Protein AF-A0A800F3F5-F1 (afdb_monomer)

Solvent-accessible surface area (backbone atoms only — not comparable to full-atom values): 7829 Å² total; per-residue (Å²): 138,82,83,81,82,84,82,80,82,81,80,75,80,81,75,72,69,58,70,61,56,58,61,60,67,70,49,44,52,26,36,64,74,43,35,25,50,69,90,41,90,61,49,44,47,66,73,80,36,64,72,41,83,46,76,26,34,39,36,40,48,99,85,31,45,24,38,41,38,40,13,49,74,97,40,80,78,48,74,42,72,30,42,39,46,80,54,92,84,28,39,35,39,36,40,72,54,67,36,35,33,59,23,42,71,43,79,76,52,100,54,28,34,40,34,39,18,81,59,23,39,23,59,59,90,72,62,39,71,37,31,38,38,37,34,36,32,58,114

Mean predicted aligned error: 9.67 Å

Radius of gyration: 20.64 Å; Cα contacts (8 Å, |Δi|>4): 277; chains: 1; bounding box: 72×32×58 Å

pLDDT: mean 80.93, std 15.94, range [36.94, 96.5]

Structure (mmCIF, N/CA/C/O backbone):
data_AF-A0A800F3F5-F1
#
_entry.id   AF-A0A800F3F5-F1
#
loop_
_atom_site.group_PDB
_atom_site.id
_atom_site.type_symbol
_atom_site.label_atom_id
_atom_site.label_alt_id
_atom_site.label_comp_id
_atom_site.label_asym_id
_atom_site.label_entity_id
_atom_site.label_seq_id
_atom_site.pdbx_PDB_ins_code
_atom_site.Cartn_x
_atom_site.Cartn_y
_atom_site.Cartn_z
_atom_site.occupancy
_atom_site.B_iso_or_equiv
_atom_site.auth_seq_id
_atom_site.auth_comp_id
_atom_site.auth_asym_id
_atom_site.auth_atom_id
_atom_site.pdbx_PDB_model_num
ATOM 1 N N . MET A 1 1 ? -56.718 -0.380 44.588 1.00 38.69 1 MET A N 1
ATOM 2 C CA . MET A 1 1 ? -56.570 -0.852 43.192 1.00 38.69 1 MET A CA 1
ATOM 3 C C . MET A 1 1 ? -55.330 -0.173 42.621 1.00 38.69 1 MET A C 1
ATOM 5 O O . MET A 1 1 ? -55.431 0.921 42.086 1.00 38.69 1 MET A O 1
ATOM 9 N N . ASN A 1 2 ? -54.146 -0.754 42.829 1.00 36.94 2 ASN A N 1
ATOM 10 C CA . ASN A 1 2 ? -52.881 -0.108 42.463 1.00 36.94 2 ASN A CA 1
ATOM 11 C C . ASN A 1 2 ? -52.391 -0.716 41.148 1.00 36.94 2 ASN A C 1
ATOM 13 O O . ASN A 1 2 ? -51.997 -1.879 41.114 1.00 36.94 2 ASN A O 1
ATOM 17 N N . LYS A 1 3 ? -52.470 0.052 40.057 1.00 44.12 3 LYS A N 1
ATOM 18 C CA . LYS A 1 3 ? -51.904 -0.339 38.763 1.00 44.12 3 LYS A CA 1
ATOM 19 C C . LYS A 1 3 ? -50.407 -0.023 38.785 1.00 44.12 3 LYS A C 1
ATOM 21 O O . LYS A 1 3 ? -50.026 1.141 38.735 1.00 44.12 3 LYS A O 1
ATOM 26 N N . LEU A 1 4 ? -49.577 -1.059 38.899 1.00 47.16 4 LEU A N 1
ATOM 27 C CA . LEU A 1 4 ? -48.128 -0.963 38.740 1.00 47.16 4 LEU A CA 1
ATOM 28 C C . LEU A 1 4 ? -47.824 -0.779 37.242 1.00 47.16 4 LEU A C 1
ATOM 30 O O . LEU A 1 4 ? -48.053 -1.688 36.446 1.00 47.16 4 LEU A O 1
ATOM 34 N N . PHE A 1 5 ? -47.359 0.405 36.849 1.00 47.44 5 PHE A N 1
ATOM 35 C CA . PHE A 1 5 ? -46.876 0.674 35.494 1.00 47.44 5 PHE A CA 1
ATOM 36 C C . PHE A 1 5 ? -45.446 0.129 35.371 1.00 47.44 5 PHE A C 1
ATOM 38 O O . PHE A 1 5 ? -44.507 0.698 35.922 1.00 47.44 5 PHE A O 1
ATOM 45 N N . PHE A 1 6 ? -45.280 -0.997 34.677 1.00 48.28 6 PHE A N 1
ATOM 46 C CA . PHE A 1 6 ? -43.967 -1.537 34.321 1.00 48.28 6 PHE A CA 1
ATOM 47 C C . PHE A 1 6 ? -43.410 -0.732 33.137 1.00 48.28 6 PHE A C 1
ATOM 49 O O . PHE A 1 6 ? -43.870 -0.879 32.006 1.00 48.28 6 PHE A O 1
ATOM 56 N N . ILE A 1 7 ? -42.442 0.148 33.396 1.00 53.94 7 ILE A N 1
ATOM 57 C CA . ILE A 1 7 ? -41.696 0.857 32.349 1.00 53.94 7 ILE A CA 1
ATOM 58 C C . ILE A 1 7 ? -40.593 -0.082 31.854 1.00 53.94 7 ILE A C 1
ATOM 60 O O . ILE A 1 7 ? -39.616 -0.346 32.552 1.00 53.94 7 ILE A O 1
ATOM 64 N N . PHE A 1 8 ? -40.774 -0.609 30.646 1.00 46.59 8 PHE A N 1
ATOM 65 C CA . PHE A 1 8 ? -39.797 -1.442 29.953 1.00 46.59 8 PHE A CA 1
ATOM 66 C C . PHE A 1 8 ? -38.763 -0.519 29.286 1.00 46.59 8 PHE A C 1
ATOM 68 O O . PHE A 1 8 ? -39.007 0.033 28.214 1.00 46.59 8 PHE A O 1
ATOM 75 N N . ILE A 1 9 ? -37.624 -0.286 29.945 1.00 57.34 9 ILE A N 1
ATOM 76 C CA . ILE A 1 9 ? -36.498 0.448 29.352 1.00 57.34 9 ILE A CA 1
ATOM 77 C C . ILE A 1 9 ? -35.833 -0.482 28.333 1.00 57.34 9 ILE A C 1
ATOM 79 O O . ILE A 1 9 ? -35.103 -1.405 28.691 1.00 57.34 9 ILE A O 1
ATOM 83 N N . ILE A 1 10 ? -36.115 -0.249 27.052 1.00 57.41 10 ILE A N 1
ATOM 84 C CA . ILE A 1 10 ? -35.460 -0.927 25.933 1.00 57.41 10 ILE A CA 1
ATOM 85 C C . ILE A 1 10 ? -34.024 -0.400 25.854 1.00 57.41 10 ILE A C 1
ATOM 87 O O . ILE A 1 10 ? -33.769 0.703 25.372 1.00 57.41 10 ILE A O 1
ATOM 91 N N . PHE A 1 11 ? -33.078 -1.191 26.354 1.00 52.41 11 PHE A N 1
ATOM 92 C CA . PHE A 1 11 ? -31.649 -0.955 26.180 1.00 52.41 11 PHE A CA 1
ATOM 93 C C . PHE A 1 11 ? -31.282 -1.364 24.747 1.00 52.41 11 PHE A C 1
ATOM 95 O O . PHE A 1 11 ? -31.097 -2.544 24.463 1.00 52.41 11 PHE A O 1
ATOM 102 N N . ILE A 1 12 ? -31.241 -0.406 23.819 1.00 61.12 12 ILE A N 1
ATOM 103 C CA . ILE A 1 12 ? -30.725 -0.634 22.462 1.00 61.12 12 ILE A CA 1
ATOM 104 C C . ILE A 1 12 ? -29.191 -0.626 22.562 1.00 61.12 12 ILE A C 1
ATOM 106 O O . ILE A 1 12 ? -28.620 0.437 22.826 1.00 61.12 12 ILE A O 1
ATOM 110 N N . PRO A 1 13 ? -28.479 -1.756 22.381 1.00 57.16 13 PRO A N 1
ATOM 111 C CA . PRO A 1 13 ? -27.027 -1.717 22.344 1.00 57.16 13 PRO A CA 1
ATOM 112 C C . PRO A 1 13 ? -26.588 -1.003 21.061 1.00 57.16 13 PRO A C 1
ATOM 114 O O . PRO A 1 13 ? -26.795 -1.488 19.949 1.00 57.16 13 PRO A O 1
ATOM 117 N N . PHE A 1 14 ? -25.960 0.164 21.221 1.00 51.50 14 PHE A N 1
ATOM 118 C CA . PHE A 1 14 ? -25.261 0.893 20.163 1.00 51.50 14 PHE A CA 1
ATOM 119 C C . PHE A 1 14 ? -24.048 0.081 19.664 1.00 51.50 14 PHE A C 1
ATOM 121 O O . PHE A 1 14 ? -22.899 0.382 19.977 1.00 51.50 14 PHE A O 1
ATOM 128 N N . LEU A 1 15 ? -24.284 -0.952 18.855 1.00 55.59 15 LEU A N 1
ATOM 129 C CA . LEU A 1 15 ? -23.231 -1.704 18.156 1.00 55.59 15 LEU A CA 1
ATOM 130 C C . LEU A 1 15 ? -22.655 -0.935 16.946 1.00 55.59 15 LEU A C 1
ATOM 132 O O . LEU A 1 15 ? -21.669 -1.359 16.349 1.00 55.59 15 LEU A O 1
ATOM 136 N N . GLY A 1 16 ? -23.227 0.223 16.595 1.00 46.97 16 GLY A N 1
ATOM 137 C CA . GLY A 1 16 ? -22.892 0.979 15.380 1.00 46.97 16 GLY A CA 1
ATOM 138 C C . GLY A 1 16 ? -21.598 1.806 15.407 1.00 46.97 16 GLY A C 1
ATOM 139 O O . GLY A 1 16 ? -21.221 2.358 14.380 1.00 46.97 16 GLY A O 1
ATOM 140 N N . CYS A 1 17 ? -20.890 1.914 16.537 1.00 50.75 17 CYS A N 1
ATOM 141 C CA . CYS A 1 17 ? -19.830 2.926 16.694 1.00 50.75 17 CYS A CA 1
ATOM 142 C C . CYS A 1 17 ? -18.391 2.435 16.406 1.00 50.75 17 CYS A C 1
ATOM 144 O O . CYS A 1 17 ? -17.464 3.245 16.374 1.00 50.75 17 CYS A O 1
ATOM 146 N N . LYS A 1 18 ? -18.171 1.129 16.179 1.00 49.88 18 LYS A N 1
ATOM 147 C CA . LYS A 1 18 ? -16.841 0.597 15.797 1.00 49.88 18 LYS A CA 1
ATOM 148 C C . LYS A 1 18 ? -16.581 0.689 14.290 1.00 49.88 18 LYS A C 1
ATOM 150 O O . LYS A 1 18 ? -15.583 1.272 13.882 1.00 49.88 18 LYS A O 1
ATOM 155 N N . LYS A 1 19 ? -17.537 0.234 13.474 1.00 42.62 19 LYS A N 1
ATOM 156 C CA . LYS A 1 19 ? -17.408 0.159 12.007 1.00 42.62 19 LYS A CA 1
ATOM 157 C C . LYS A 1 19 ? -17.211 1.531 11.334 1.00 42.62 19 LYS A C 1
ATOM 159 O O . LYS A 1 19 ? -16.531 1.633 10.321 1.00 42.62 19 LYS A O 1
ATOM 164 N N . ILE A 1 20 ? -17.762 2.603 11.917 1.00 49.06 20 ILE A N 1
ATOM 165 C CA . ILE A 1 20 ? -17.633 3.981 11.400 1.00 49.06 20 ILE A CA 1
ATOM 166 C C . ILE A 1 20 ? -16.231 4.565 11.662 1.00 49.06 20 ILE A C 1
ATOM 168 O O . ILE A 1 20 ? -15.724 5.328 10.845 1.00 49.06 20 ILE A O 1
ATOM 172 N N . LYS A 1 21 ? -15.572 4.192 12.769 1.00 51.62 21 LYS A N 1
ATOM 173 C CA . LYS A 1 21 ? -14.230 4.700 13.106 1.00 51.62 21 LYS A CA 1
ATOM 174 C C . LYS A 1 21 ? -13.134 4.075 12.243 1.00 51.62 21 LYS A C 1
ATOM 176 O O . LYS A 1 21 ? -12.187 4.763 11.886 1.00 51.62 21 LYS A O 1
ATOM 181 N N . GLU A 1 22 ? -13.284 2.801 11.892 1.00 52.25 22 GLU A N 1
ATOM 182 C CA . GLU A 1 22 ? -12.342 2.064 11.036 1.00 52.25 22 GLU A CA 1
ATOM 183 C C . GLU A 1 22 ? -12.364 2.578 9.589 1.00 52.25 22 GLU A C 1
ATOM 185 O O . GLU A 1 22 ? -11.310 2.769 8.991 1.00 52.25 22 GLU A O 1
ATOM 190 N N . ASN A 1 23 ? -13.542 2.948 9.073 1.00 53.66 23 ASN A N 1
ATOM 191 C CA . ASN A 1 23 ? -13.685 3.503 7.722 1.00 53.66 23 ASN A CA 1
ATOM 192 C C . ASN A 1 23 ? -13.024 4.880 7.540 1.00 53.66 23 ASN A C 1
ATOM 194 O O . ASN A 1 23 ? -12.543 5.201 6.461 1.00 53.66 23 ASN A O 1
ATOM 198 N N . PHE A 1 24 ? -12.931 5.679 8.603 1.00 58.31 24 PHE A N 1
ATOM 199 C CA . PHE A 1 24 ? -12.217 6.961 8.577 1.00 58.31 24 PHE A CA 1
ATOM 200 C C . PHE A 1 24 ? -10.691 6.821 8.646 1.00 58.31 24 PHE A C 1
ATOM 202 O O . PHE A 1 24 ? -9.968 7.768 8.325 1.00 58.31 24 PHE A O 1
ATOM 209 N N . LEU A 1 25 ? -10.192 5.675 9.118 1.00 64.81 25 LEU A N 1
ATOM 210 C CA . LEU A 1 25 ? -8.772 5.507 9.401 1.00 64.81 25 LEU A CA 1
ATOM 211 C C . LEU A 1 25 ? -7.953 5.334 8.127 1.00 64.81 25 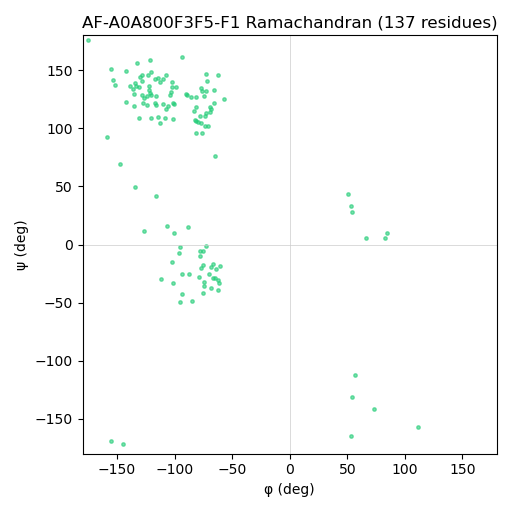LEU A C 1
ATOM 213 O O . LEU A 1 25 ? -6.913 5.977 8.045 1.00 64.81 25 LEU A O 1
ATOM 217 N N . ILE A 1 26 ? -8.442 4.555 7.154 1.00 75.31 26 ILE A N 1
ATOM 218 C CA . ILE A 1 26 ? -7.731 4.245 5.899 1.00 75.31 26 ILE A CA 1
ATOM 219 C C . ILE A 1 26 ? -8.082 5.195 4.747 1.00 75.31 26 ILE A C 1
ATOM 221 O O . ILE A 1 26 ? -7.246 5.422 3.884 1.00 75.31 26 ILE A O 1
ATOM 225 N N . LYS A 1 27 ? -9.256 5.832 4.736 1.00 84.94 27 LYS A N 1
ATOM 226 C CA . LYS A 1 27 ? -9.601 6.794 3.675 1.00 84.94 27 LYS A CA 1
ATOM 227 C C . LYS A 1 27 ? -8.670 8.010 3.642 1.00 84.94 27 LYS A C 1
ATOM 229 O O . LYS A 1 27 ? -8.251 8.514 4.699 1.00 84.94 27 LYS A O 1
ATOM 234 N N . GLY A 1 28 ? -8.424 8.510 2.432 1.00 88.00 28 GLY A N 1
ATOM 235 C CA . GLY A 1 28 ? -7.639 9.714 2.157 1.00 88.00 28 GLY A CA 1
ATOM 236 C C . GLY A 1 28 ? -6.312 9.438 1.459 1.00 88.00 28 GLY A C 1
ATOM 237 O O . GLY A 1 28 ? -6.148 8.399 0.817 1.00 88.00 28 GLY A O 1
ATOM 238 N N . ASP A 1 29 ? -5.397 10.391 1.617 1.00 91.69 29 ASP A N 1
ATOM 239 C CA . ASP A 1 29 ? -4.154 10.475 0.855 1.00 91.69 29 ASP A CA 1
ATOM 240 C C . ASP A 1 29 ? -2.977 10.004 1.711 1.00 91.69 29 ASP A C 1
ATOM 242 O O . ASP A 1 29 ? -2.800 10.424 2.866 1.00 91.69 29 ASP A O 1
ATOM 246 N N . TRP A 1 30 ? -2.169 9.121 1.136 1.00 91.62 30 TRP A N 1
ATOM 247 C CA . TRP A 1 30 ? -1.098 8.435 1.841 1.00 91.62 30 TRP A CA 1
ATOM 248 C C . TRP A 1 30 ? 0.183 8.436 1.034 1.00 91.62 30 TRP A C 1
ATOM 250 O O . TRP A 1 30 ? 0.176 8.167 -0.157 1.00 91.62 30 TRP A O 1
ATOM 260 N N . GLU A 1 31 ? 1.295 8.663 1.713 1.00 90.56 31 GLU A N 1
ATOM 261 C CA . GLU A 1 31 ? 2.634 8.437 1.192 1.00 90.56 31 GLU A CA 1
ATOM 262 C C . GLU A 1 31 ? 3.066 6.999 1.514 1.00 90.56 31 GLU A C 1
ATOM 264 O O . GLU A 1 31 ? 2.997 6.576 2.676 1.00 90.56 31 GLU A O 1
ATOM 269 N N . VAL A 1 32 ? 3.554 6.252 0.521 1.00 89.06 32 VAL A N 1
ATOM 270 C CA . VAL A 1 32 ? 4.165 4.931 0.749 1.00 89.06 32 VAL A CA 1
ATOM 271 C C . VAL A 1 32 ? 5.611 5.117 1.207 1.00 89.06 32 VAL A C 1
ATOM 273 O O . VAL A 1 32 ? 6.435 5.682 0.494 1.00 89.06 32 VAL A O 1
ATOM 276 N N . LYS A 1 33 ? 5.935 4.650 2.417 1.00 87.69 33 LYS A N 1
ATOM 277 C CA . LYS A 1 33 ? 7.272 4.786 3.020 1.00 87.69 33 LYS A CA 1
ATOM 278 C C . LYS A 1 33 ? 8.160 3.578 2.754 1.00 87.69 33 LYS A C 1
ATOM 280 O O . LYS A 1 33 ? 9.342 3.750 2.469 1.00 87.69 33 LYS A O 1
ATOM 285 N N . SER A 1 34 ? 7.614 2.370 2.859 1.00 88.19 34 SER A N 1
ATOM 286 C CA . SER A 1 34 ? 8.357 1.140 2.574 1.00 88.19 34 SER A CA 1
ATOM 287 C C . SER A 1 34 ? 7.435 -0.000 2.170 1.00 88.19 34 SER A C 1
ATOM 289 O O . SER A 1 34 ? 6.282 -0.062 2.601 1.00 88.19 34 SER A O 1
ATOM 291 N N . ILE A 1 35 ? 7.973 -0.908 1.358 1.00 88.62 35 ILE A N 1
ATOM 292 C CA . ILE A 1 35 ? 7.368 -2.195 1.019 1.00 88.62 35 ILE A CA 1
ATOM 293 C C . ILE A 1 35 ? 8.411 -3.269 1.309 1.00 88.62 35 ILE A C 1
ATOM 295 O O . ILE A 1 35 ? 9.497 -3.235 0.747 1.00 88.62 35 ILE A O 1
ATOM 299 N N . ASN A 1 36 ? 8.100 -4.225 2.169 1.00 90.50 36 ASN A N 1
ATOM 300 C CA . ASN A 1 36 ? 8.993 -5.307 2.567 1.00 90.50 36 ASN A CA 1
ATOM 301 C C . ASN A 1 36 ? 8.317 -6.645 2.252 1.00 90.50 36 ASN A C 1
ATOM 303 O O . ASN A 1 36 ? 7.126 -6.804 2.511 1.00 90.50 36 ASN A O 1
ATOM 307 N N . MET A 1 37 ? 9.064 -7.593 1.683 1.00 90.50 37 MET A N 1
ATOM 308 C CA . MET A 1 37 ? 8.545 -8.905 1.279 1.00 90.50 37 MET A CA 1
ATOM 309 C C . MET A 1 37 ? 9.216 -10.031 2.064 1.00 90.50 37 MET A C 1
ATOM 311 O O . MET A 1 37 ? 10.425 -9.977 2.297 1.00 90.50 37 MET A O 1
ATOM 315 N N . ASN A 1 38 ? 8.448 -11.065 2.422 1.00 90.12 38 ASN A N 1
ATOM 316 C CA . ASN A 1 38 ? 8.935 -12.307 3.043 1.00 90.12 38 ASN A CA 1
ATOM 317 C C . ASN A 1 38 ? 9.839 -12.072 4.271 1.00 90.12 38 ASN A C 1
ATOM 319 O O . ASN A 1 38 ? 10.912 -12.668 4.386 1.00 90.12 38 ASN A O 1
ATOM 323 N N . GLY A 1 39 ? 9.452 -11.140 5.150 1.00 82.44 39 GLY A N 1
ATOM 324 C CA . GLY A 1 39 ? 10.231 -10.758 6.334 1.00 82.44 39 GLY A CA 1
ATOM 325 C C . GLY A 1 39 ? 11.577 -10.063 6.057 1.00 82.44 39 GLY A C 1
ATOM 326 O O . GLY A 1 39 ? 12.338 -9.804 6.990 1.00 82.44 39 GLY A O 1
ATOM 327 N N . GLY A 1 40 ? 11.901 -9.754 4.798 1.00 84.12 40 GLY A N 1
ATOM 328 C CA . GLY A 1 40 ? 13.144 -9.091 4.412 1.00 84.12 40 GLY A CA 1
ATOM 329 C C . GLY A 1 40 ? 13.184 -7.615 4.819 1.00 84.12 40 GLY A C 1
ATOM 330 O O . GLY A 1 40 ? 12.210 -6.881 4.666 1.00 84.12 40 GLY A O 1
ATOM 331 N N . SER A 1 41 ? 14.342 -7.136 5.281 1.00 81.25 41 SER A N 1
ATOM 332 C CA . SER A 1 41 ? 14.542 -5.725 5.658 1.00 81.25 41 SER A CA 1
ATOM 333 C C . SER A 1 41 ? 14.743 -4.785 4.464 1.00 81.25 41 SER A C 1
ATOM 335 O O . SER A 1 41 ? 14.722 -3.566 4.628 1.00 81.25 41 SER A O 1
ATOM 337 N N . GLN A 1 42 ? 14.927 -5.333 3.262 1.00 84.50 42 GLN A N 1
ATOM 338 C CA . GLN A 1 42 ? 15.109 -4.551 2.048 1.00 84.50 42 GLN A CA 1
ATOM 339 C C . GLN A 1 42 ? 13.786 -3.935 1.591 1.00 84.50 42 GLN A C 1
ATOM 341 O O . GLN A 1 42 ? 12.791 -4.638 1.420 1.00 84.50 42 GLN A O 1
ATOM 346 N N . ASN A 1 43 ? 13.793 -2.620 1.367 1.00 83.75 43 ASN A N 1
ATOM 347 C CA . ASN A 1 43 ? 12.655 -1.925 0.788 1.00 83.75 43 ASN A CA 1
ATOM 348 C C . ASN A 1 43 ? 12.552 -2.273 -0.700 1.00 83.75 43 ASN A C 1
ATOM 350 O O . ASN A 1 43 ? 13.393 -1.891 -1.512 1.00 83.75 43 ASN A O 1
ATOM 354 N N . MET A 1 44 ? 11.500 -2.987 -1.065 1.00 79.69 44 MET A N 1
ATOM 355 C CA . MET A 1 44 ? 11.233 -3.413 -2.428 1.00 79.69 44 MET A CA 1
ATOM 356 C C . MET A 1 44 ? 10.984 -2.253 -3.381 1.00 79.69 44 MET A C 1
ATOM 358 O O . MET A 1 44 ? 11.211 -2.420 -4.575 1.00 79.69 44 MET A O 1
ATOM 362 N N . MET A 1 45 ? 10.612 -1.069 -2.886 1.00 77.69 45 MET A N 1
ATOM 363 C CA . MET A 1 45 ? 10.562 0.122 -3.737 1.00 77.69 45 MET A CA 1
ATOM 364 C C . MET A 1 45 ? 11.942 0.462 -4.316 1.00 77.69 45 MET A C 1
ATOM 366 O O . MET A 1 45 ? 12.023 0.879 -5.463 1.00 77.69 45 MET A O 1
ATOM 370 N N . ASP A 1 46 ? 13.037 0.199 -3.595 1.00 76.69 46 ASP A N 1
ATOM 371 C CA . ASP A 1 46 ? 14.389 0.451 -4.112 1.00 76.69 46 ASP A CA 1
ATOM 372 C C . ASP A 1 46 ? 14.792 -0.518 -5.228 1.00 76.69 46 ASP A C 1
ATOM 374 O O . ASP A 1 46 ? 15.656 -0.193 -6.041 1.00 76.69 46 ASP A O 1
ATOM 378 N N . LEU A 1 47 ? 14.191 -1.709 -5.258 1.00 73.88 47 LEU A N 1
ATOM 379 C CA . LEU A 1 47 ? 14.505 -2.758 -6.226 1.00 73.88 47 LEU A CA 1
ATOM 380 C C . LEU A 1 47 ? 13.559 -2.747 -7.426 1.00 73.88 47 LEU A C 1
ATOM 382 O O . LEU A 1 47 ? 14.006 -2.793 -8.568 1.00 73.88 47 LEU A O 1
ATOM 386 N N . ALA A 1 48 ? 12.254 -2.710 -7.167 1.00 68.56 48 ALA A N 1
ATOM 387 C CA . ALA A 1 48 ? 11.226 -2.807 -8.192 1.00 68.56 48 ALA A CA 1
ATOM 388 C C . ALA A 1 48 ? 10.858 -1.444 -8.791 1.00 68.56 48 ALA A C 1
ATOM 390 O O . ALA A 1 48 ? 10.395 -1.387 -9.926 1.00 68.56 48 ALA A O 1
ATOM 391 N N . LEU A 1 49 ? 11.069 -0.358 -8.041 1.00 71.38 49 LEU A N 1
ATOM 392 C CA . LEU A 1 49 ? 10.680 1.004 -8.409 1.00 71.38 49 LEU A CA 1
ATOM 393 C C . LEU A 1 49 ? 11.813 2.023 -8.140 1.00 71.38 49 LEU A C 1
ATOM 395 O O . LEU A 1 49 ? 11.572 3.075 -7.544 1.00 71.38 49 LEU A O 1
ATOM 399 N N . PRO A 1 50 ? 13.062 1.761 -8.582 1.00 69.00 50 PRO A N 1
ATOM 400 C CA . PRO A 1 50 ? 14.249 2.522 -8.166 1.00 69.00 50 PRO A CA 1
ATOM 401 C C . PRO A 1 50 ? 14.217 4.019 -8.517 1.00 69.00 50 PRO A C 1
ATOM 403 O O . PRO A 1 50 ? 14.981 4.793 -7.940 1.00 69.00 50 PRO A O 1
ATOM 406 N N . TYR A 1 51 ? 13.358 4.431 -9.453 1.00 68.69 51 TYR A N 1
ATOM 407 C CA . TYR A 1 51 ? 13.202 5.820 -9.906 1.00 68.69 51 TYR A CA 1
ATOM 408 C C . TYR A 1 51 ? 12.066 6.579 -9.202 1.00 68.69 51 TYR A C 1
ATOM 410 O O . TYR A 1 51 ? 11.884 7.772 -9.441 1.00 68.69 51 TYR A O 1
ATOM 418 N N . TYR A 1 52 ? 11.331 5.903 -8.320 1.00 64.50 52 TYR A N 1
ATOM 419 C CA . TYR A 1 52 ? 10.123 6.405 -7.667 1.00 64.50 52 TYR A CA 1
ATOM 420 C C . TYR A 1 52 ? 10.322 6.529 -6.153 1.00 64.50 52 TYR A C 1
ATOM 422 O O . TYR A 1 52 ? 9.494 6.102 -5.358 1.00 64.50 52 TYR A O 1
ATOM 430 N N . LYS A 1 53 ? 11.484 7.026 -5.726 1.00 61.53 53 LYS A N 1
ATOM 431 C CA . LYS A 1 53 ? 11.908 6.980 -4.314 1.00 61.53 53 LYS A CA 1
ATOM 432 C C . LYS A 1 53 ? 11.211 7.991 -3.406 1.00 61.53 53 LYS A C 1
ATOM 434 O O . LYS A 1 53 ? 11.246 7.825 -2.190 1.00 61.53 53 LYS A O 1
ATOM 439 N N . GLU A 1 54 ? 10.592 9.022 -3.969 1.00 62.91 54 GLU A N 1
ATOM 440 C CA . GLU A 1 54 ? 10.010 10.129 -3.215 1.00 62.91 54 GLU A CA 1
ATOM 441 C C . GLU A 1 54 ? 8.636 10.481 -3.789 1.00 62.91 54 GLU A C 1
ATOM 443 O O . GLU A 1 54 ? 8.480 10.587 -5.001 1.00 62.91 54 GLU A O 1
ATOM 448 N N . GLY A 1 55 ? 7.640 10.658 -2.914 1.00 60.12 55 GLY A N 1
ATOM 449 C CA . GLY A 1 55 ? 6.336 11.199 -3.308 1.00 60.12 55 GLY A CA 1
ATOM 450 C C . GLY A 1 55 ? 5.318 10.201 -3.864 1.00 60.12 55 GLY A C 1
ATOM 451 O O . GLY A 1 55 ? 4.280 10.644 -4.345 1.00 60.12 55 GLY A O 1
ATOM 452 N N . ASN A 1 56 ? 5.548 8.884 -3.784 1.00 77.88 56 ASN A N 1
ATOM 453 C CA . ASN A 1 56 ? 4.529 7.925 -4.223 1.00 77.88 56 ASN A CA 1
ATOM 454 C C . ASN A 1 56 ? 3.292 7.994 -3.331 1.00 77.88 56 ASN A C 1
ATOM 456 O O . ASN A 1 56 ? 3.364 7.773 -2.114 1.00 77.88 56 ASN A O 1
ATOM 460 N N . GLY A 1 57 ? 2.167 8.284 -3.972 1.00 85.62 57 GLY A N 1
ATOM 461 C CA . GLY A 1 57 ? 0.877 8.474 -3.338 1.00 85.62 57 GLY A CA 1
ATOM 462 C C . GLY A 1 57 ? -0.010 7.249 -3.507 1.00 85.62 57 GLY A C 1
ATOM 463 O O . GLY A 1 57 ? -0.065 6.656 -4.582 1.00 85.62 57 GLY A O 1
ATOM 464 N N . VAL A 1 58 ? -0.746 6.896 -2.462 1.00 89.69 58 VAL A N 1
ATOM 465 C CA . VAL A 1 58 ? -1.919 6.028 -2.553 1.00 89.69 58 VAL A CA 1
ATOM 466 C C . VAL A 1 58 ? -3.125 6.800 -2.035 1.00 89.69 58 VAL A C 1
ATOM 468 O O . VAL A 1 58 ? -3.100 7.363 -0.940 1.00 89.69 58 VAL A O 1
ATOM 471 N N . TYR A 1 59 ? -4.184 6.814 -2.835 1.00 91.44 59 TYR A N 1
ATOM 472 C CA . TYR A 1 59 ? -5.426 7.533 -2.585 1.00 91.44 59 TYR A CA 1
ATOM 473 C C . TYR A 1 59 ? -6.564 6.524 -2.469 1.00 91.44 59 TYR A C 1
ATOM 475 O O . TYR A 1 59 ? -6.809 5.770 -3.409 1.00 91.44 59 TYR A O 1
ATOM 483 N N . PHE A 1 60 ? -7.266 6.515 -1.336 1.00 91.00 60 PHE A N 1
ATOM 484 C CA . PHE A 1 60 ? -8.415 5.634 -1.100 1.00 91.00 60 PHE A CA 1
ATOM 485 C C . PHE A 1 60 ? -9.725 6.436 -1.115 1.00 91.00 60 PHE A C 1
ATOM 487 O O . PHE A 1 60 ? -9.996 7.194 -0.175 1.00 91.00 60 PHE A O 1
ATOM 494 N N . TYR A 1 61 ? -10.536 6.254 -2.163 1.00 90.25 61 TYR A N 1
ATOM 495 C CA . TYR A 1 61 ? -11.792 6.979 -2.407 1.00 90.25 61 TYR A CA 1
ATOM 496 C C . TYR A 1 61 ? -13.036 6.253 -1.864 1.00 90.25 61 TYR A C 1
ATOM 498 O O . TYR A 1 61 ? -13.016 5.056 -1.589 1.00 90.25 61 TYR A O 1
ATOM 506 N N . ASP A 1 62 ? -14.143 6.985 -1.690 1.00 82.00 62 ASP A N 1
ATOM 507 C CA . ASP A 1 62 ? -15.350 6.532 -0.975 1.00 82.00 62 ASP A CA 1
ATOM 508 C C . ASP A 1 62 ? -16.135 5.377 -1.628 1.00 82.00 62 ASP A C 1
ATOM 510 O O . ASP A 1 62 ? -16.938 4.737 -0.947 1.00 82.00 62 ASP A O 1
ATOM 514 N N . ASP A 1 63 ? -15.899 5.097 -2.904 1.00 84.50 63 ASP A N 1
ATOM 515 C CA . ASP A 1 63 ? -16.584 4.102 -3.738 1.00 84.50 63 ASP A CA 1
ATOM 516 C C . ASP A 1 63 ? -15.803 2.787 -3.901 1.00 84.50 63 ASP A C 1
ATOM 518 O O . ASP A 1 63 ? -16.183 1.929 -4.696 1.00 84.50 63 ASP A O 1
ATOM 522 N N . GLY A 1 64 ? -14.726 2.614 -3.131 1.00 89.31 64 GLY A N 1
ATOM 523 C CA . GLY A 1 64 ? -13.842 1.456 -3.241 1.00 89.31 64 GLY A CA 1
ATOM 524 C C . GLY A 1 64 ? -12.800 1.593 -4.349 1.00 89.31 64 GLY A C 1
ATOM 525 O O . GLY A 1 64 ? -12.039 0.656 -4.569 1.00 89.31 64 GLY A O 1
ATOM 526 N N . LEU A 1 65 ? -12.705 2.750 -5.014 1.00 93.19 65 LEU A N 1
ATOM 527 C CA . LEU A 1 65 ? -11.610 3.053 -5.929 1.00 93.19 65 LEU A CA 1
ATOM 528 C C . LEU A 1 65 ? -10.345 3.408 -5.144 1.00 93.19 65 LEU A C 1
ATOM 530 O O . LEU A 1 65 ? -10.372 4.233 -4.225 1.00 93.19 65 LEU A O 1
ATOM 534 N N . ALA A 1 66 ? -9.225 2.806 -5.524 1.00 93.44 66 ALA A N 1
ATOM 535 C CA . ALA A 1 66 ? -7.901 3.216 -5.080 1.00 93.44 66 ALA A CA 1
ATOM 536 C C . ALA A 1 66 ? -7.102 3.750 -6.272 1.00 93.44 66 ALA A C 1
ATOM 538 O O . ALA A 1 66 ? -7.205 3.209 -7.371 1.00 93.44 66 ALA A O 1
ATOM 539 N N . LYS A 1 67 ? -6.289 4.787 -6.064 1.00 93.88 67 LYS A N 1
ATOM 540 C CA . LYS A 1 67 ? -5.330 5.274 -7.063 1.00 93.88 67 LYS A CA 1
ATOM 541 C C . LYS A 1 67 ? -3.923 5.230 -6.489 1.00 93.88 67 LYS A C 1
ATOM 543 O O . LYS A 1 67 ? -3.707 5.707 -5.380 1.00 93.88 67 LYS A O 1
ATOM 548 N N . GLY A 1 68 ? -2.986 4.659 -7.231 1.00 91.19 68 GLY A N 1
ATOM 549 C CA . GLY A 1 68 ? -1.555 4.765 -6.972 1.00 91.19 68 GLY A CA 1
ATOM 550 C C . GLY A 1 68 ? -0.940 5.771 -7.934 1.00 91.19 68 GLY A C 1
ATOM 551 O O . GLY A 1 68 ? -1.243 5.742 -9.124 1.00 91.19 68 GLY A O 1
ATOM 552 N N . GLU A 1 69 ? -0.087 6.652 -7.432 1.00 90.31 69 GLU A N 1
ATOM 553 C CA . GLU A 1 69 ? 0.681 7.593 -8.242 1.00 90.31 69 GLU A CA 1
ATOM 554 C C . GLU A 1 69 ? 2.173 7.399 -8.005 1.00 90.31 69 GLU A C 1
ATOM 556 O O . GLU A 1 69 ? 2.631 7.347 -6.861 1.00 90.31 69 GLU A O 1
ATOM 561 N N . TYR A 1 70 ? 2.921 7.342 -9.103 1.00 86.69 70 TYR A N 1
ATOM 562 C CA . TYR A 1 70 ? 4.359 7.140 -9.107 1.00 86.69 70 TYR A CA 1
ATOM 563 C C . TYR A 1 70 ? 5.056 8.384 -9.653 1.00 86.69 70 TYR A C 1
ATOM 565 O O . TYR A 1 70 ? 4.992 8.699 -10.851 1.00 86.69 70 TYR A O 1
ATOM 573 N N . HIS A 1 71 ? 5.736 9.093 -8.755 1.00 82.88 71 HIS A N 1
ATOM 574 C CA . HIS A 1 71 ? 6.375 10.375 -9.039 1.00 82.88 71 HIS A CA 1
ATOM 575 C C . HIS A 1 71 ? 7.897 10.246 -9.094 1.00 82.88 71 HIS A C 1
ATOM 577 O O . HIS A 1 71 ? 8.510 9.466 -8.367 1.00 82.88 71 HIS A O 1
ATOM 583 N N . THR A 1 72 ? 8.523 11.035 -9.962 1.00 81.38 72 THR A N 1
ATOM 584 C CA . THR A 1 72 ? 9.968 11.280 -9.935 1.00 81.38 72 THR A CA 1
ATOM 585 C C . THR A 1 72 ? 10.156 12.777 -9.760 1.00 81.38 72 THR A C 1
ATOM 587 O O . THR A 1 72 ? 9.881 13.546 -10.682 1.00 81.38 72 THR A O 1
ATOM 590 N N . HIS A 1 73 ? 10.620 13.193 -8.579 1.00 77.50 73 HIS A N 1
ATOM 591 C CA . HIS A 1 73 ? 10.530 14.590 -8.132 1.00 77.50 73 HIS A CA 1
ATOM 592 C C . HIS A 1 73 ? 9.066 15.073 -8.210 1.00 77.50 73 HIS A C 1
ATOM 594 O O . HIS A 1 73 ? 8.174 14.354 -7.777 1.00 77.50 73 HIS A O 1
ATOM 600 N N . ASP A 1 74 ? 8.801 16.238 -8.804 1.00 79.38 74 ASP A N 1
ATOM 601 C CA . ASP A 1 74 ? 7.452 16.815 -8.917 1.00 79.38 74 ASP A CA 1
ATOM 602 C C . ASP A 1 74 ? 6.689 16.363 -10.182 1.00 79.38 74 ASP A C 1
ATOM 604 O O . ASP A 1 74 ? 5.720 17.002 -10.595 1.00 79.38 74 ASP A O 1
ATOM 608 N N . THR A 1 75 ? 7.153 15.308 -10.863 1.00 82.81 75 THR A N 1
ATOM 609 C CA . THR A 1 75 ? 6.542 14.814 -12.108 1.00 82.81 75 THR A CA 1
ATOM 610 C C . THR A 1 75 ? 5.854 13.473 -11.890 1.00 82.81 75 THR A C 1
ATOM 612 O O . THR A 1 75 ? 6.513 12.484 -11.564 1.00 82.81 75 THR A O 1
ATOM 615 N N . LEU A 1 76 ? 4.545 13.428 -12.159 1.00 86.19 76 LEU A N 1
ATOM 616 C CA . LEU A 1 76 ? 3.782 12.187 -12.276 1.00 86.19 76 LEU A CA 1
ATOM 617 C C . LEU A 1 76 ? 4.218 11.449 -13.544 1.00 86.19 76 LEU A C 1
ATOM 619 O O . LEU A 1 76 ? 4.035 11.965 -14.647 1.00 86.19 76 LEU A O 1
ATOM 623 N N . ASN A 1 77 ? 4.763 10.242 -13.404 1.00 83.88 77 ASN A N 1
ATOM 624 C CA . ASN A 1 77 ? 5.146 9.434 -14.567 1.00 83.88 77 ASN A CA 1
ATOM 625 C C . ASN A 1 77 ? 4.127 8.341 -14.876 1.00 83.88 77 ASN A C 1
ATOM 627 O O . ASN A 1 77 ? 3.965 7.958 -16.033 1.00 83.88 77 ASN A O 1
ATOM 631 N N . TYR A 1 78 ? 3.485 7.800 -13.842 1.00 86.00 78 TYR A N 1
ATOM 632 C CA . TYR A 1 78 ? 2.607 6.648 -13.965 1.00 86.00 78 TYR A CA 1
ATOM 633 C C . TYR A 1 78 ? 1.534 6.692 -12.879 1.00 86.00 78 TYR A C 1
ATOM 635 O O . TYR A 1 78 ? 1.824 7.001 -11.723 1.00 86.00 78 TYR A O 1
ATOM 643 N N . GLU A 1 79 ? 0.298 6.383 -13.257 1.00 91.50 79 GLU A N 1
ATOM 644 C CA . GLU A 1 79 ? -0.812 6.211 -12.329 1.00 91.50 79 GLU A CA 1
ATOM 645 C C . GLU A 1 79 ? -1.514 4.885 -12.589 1.00 91.50 79 GLU A C 1
ATOM 647 O O . GLU A 1 79 ? -1.615 4.413 -13.723 1.00 91.50 79 GLU A O 1
ATOM 652 N N . VAL A 1 80 ? -2.003 4.290 -11.511 1.00 92.19 80 VAL A N 1
ATOM 653 C CA . VAL A 1 80 ? -2.720 3.019 -11.523 1.00 92.19 80 VAL A CA 1
ATOM 654 C C . VAL A 1 80 ? -4.000 3.161 -10.744 1.00 92.19 80 VAL A C 1
ATOM 656 O O . VAL A 1 80 ? -4.041 3.822 -9.708 1.00 92.19 80 VAL A O 1
ATOM 659 N N . TYR A 1 81 ? -5.034 2.484 -11.217 1.00 94.50 81 TYR A N 1
ATOM 660 C CA . TYR A 1 81 ? -6.289 2.369 -10.498 1.00 94.50 81 TYR A CA 1
ATOM 661 C C . TYR A 1 81 ? -6.455 0.938 -10.018 1.00 94.50 81 TYR A C 1
ATOM 663 O O . TYR A 1 81 ? -6.087 -0.022 -10.695 1.00 94.50 81 TYR A O 1
ATOM 671 N N . GLY A 1 82 ? -7.000 0.818 -8.824 1.00 95.06 82 GLY A N 1
ATOM 672 C CA . GLY A 1 82 ? -7.239 -0.435 -8.150 1.00 95.06 82 GLY A CA 1
ATOM 673 C C . GLY A 1 82 ? -8.519 -0.370 -7.342 1.00 95.06 82 GLY A C 1
ATOM 674 O O . GLY A 1 82 ? -9.286 0.592 -7.409 1.00 95.06 82 GLY A O 1
ATOM 675 N N . GLU A 1 83 ? -8.727 -1.404 -6.551 1.00 95.56 83 GLU A N 1
ATOM 676 C CA . GLU A 1 83 ? -9.892 -1.540 -5.692 1.00 95.56 83 GLU A CA 1
ATOM 677 C C . GLU A 1 83 ? -9.461 -1.728 -4.242 1.00 95.56 83 GLU A C 1
ATOM 679 O O . GLU A 1 83 ? -8.432 -2.343 -3.943 1.00 95.56 83 GLU A O 1
ATOM 684 N N . TRP A 1 84 ? -10.259 -1.190 -3.328 1.00 94.44 84 TRP A N 1
ATOM 685 C CA . TRP A 1 84 ? -10.065 -1.369 -1.901 1.00 94.44 84 TRP A CA 1
ATOM 686 C C . TRP A 1 84 ? -11.400 -1.510 -1.174 1.00 94.44 84 TRP A C 1
ATOM 688 O O . TRP A 1 84 ? -12.423 -0.951 -1.568 1.00 94.44 84 TRP A O 1
ATOM 698 N N . GLU A 1 85 ? -11.394 -2.261 -0.078 1.00 91.81 85 GLU A N 1
ATOM 699 C CA . GLU A 1 85 ? -12.581 -2.465 0.747 1.00 91.81 85 GLU A CA 1
ATOM 700 C C . GLU A 1 85 ? -12.181 -2.782 2.189 1.00 91.81 85 GLU A C 1
ATOM 702 O O . GLU A 1 85 ? -11.256 -3.554 2.434 1.00 91.81 85 GLU A O 1
ATOM 707 N N . ILE A 1 86 ? -12.915 -2.262 3.175 1.00 88.00 86 ILE A N 1
ATOM 708 C CA . ILE A 1 86 ? -12.774 -2.732 4.560 1.00 88.00 86 ILE A CA 1
ATOM 709 C C . ILE A 1 86 ? -13.615 -3.986 4.764 1.00 88.00 86 ILE A C 1
ATOM 711 O O . ILE A 1 86 ? -14.848 -3.940 4.772 1.00 88.00 86 ILE A O 1
ATOM 715 N N . ARG A 1 87 ? -12.936 -5.100 5.033 1.00 87.38 87 ARG A N 1
ATOM 716 C CA . ARG A 1 87 ? -13.541 -6.401 5.311 1.00 87.38 87 ARG A CA 1
ATOM 717 C C . ARG A 1 87 ? -13.276 -6.788 6.755 1.00 87.38 87 ARG A C 1
ATOM 719 O O . ARG A 1 87 ? -12.185 -7.217 7.122 1.00 87.38 87 ARG A O 1
ATOM 726 N N . LYS A 1 88 ? -14.306 -6.671 7.597 1.00 84.75 88 LYS A N 1
ATOM 727 C CA . LYS A 1 88 ? -14.200 -6.884 9.053 1.00 84.75 88 LYS A CA 1
ATOM 728 C C . LYS A 1 88 ? -13.130 -5.952 9.647 1.00 84.75 88 LYS A C 1
ATOM 730 O O . LYS A 1 88 ? -13.352 -4.751 9.660 1.00 84.75 88 LYS A O 1
ATOM 735 N N . SER A 1 89 ? -12.014 -6.501 10.122 1.00 84.94 89 SER A N 1
ATOM 736 C CA . SER A 1 89 ? -10.874 -5.787 10.710 1.00 84.94 89 SER A CA 1
ATOM 737 C C . SER A 1 89 ? -9.650 -5.746 9.785 1.00 84.94 89 SER A C 1
ATOM 739 O O . SER A 1 89 ? -8.541 -5.511 10.256 1.00 84.94 89 SER A O 1
ATOM 741 N N . LYS A 1 90 ? -9.833 -6.037 8.492 1.00 90.75 90 LYS A N 1
ATOM 742 C CA . LYS A 1 90 ? -8.790 -6.011 7.463 1.00 90.75 90 LYS A CA 1
ATOM 743 C C . LYS A 1 90 ? -9.167 -5.040 6.353 1.00 90.75 90 LYS A C 1
ATOM 745 O O . LYS A 1 90 ? -10.345 -4.733 6.158 1.00 90.75 90 LYS A O 1
ATOM 750 N N . VAL A 1 91 ? -8.166 -4.586 5.614 1.00 91.94 91 VAL A N 1
ATOM 751 C CA . VAL A 1 91 ? -8.355 -3.871 4.354 1.00 91.94 91 VAL A CA 1
ATOM 752 C C . VAL A 1 91 ? -7.985 -4.796 3.206 1.00 91.94 91 VAL A C 1
ATOM 754 O O . VAL A 1 91 ? -6.865 -5.287 3.127 1.00 91.94 91 VAL A O 1
ATOM 757 N N . PHE A 1 92 ? -8.938 -5.078 2.330 1.00 94.50 92 PHE A N 1
ATOM 758 C CA . PHE A 1 92 ? -8.637 -5.659 1.034 1.00 94.50 92 PHE A CA 1
ATOM 759 C C . PHE A 1 92 ? -8.100 -4.560 0.127 1.00 94.50 92 PHE A C 1
ATOM 761 O O . PHE A 1 92 ? -8.673 -3.470 0.080 1.00 94.50 92 PHE A O 1
ATOM 768 N N . MET A 1 93 ? -7.018 -4.852 -0.583 1.00 94.69 93 MET A N 1
ATOM 769 C CA . MET A 1 93 ? -6.465 -3.978 -1.606 1.00 94.69 93 MET A CA 1
ATOM 770 C C . MET A 1 93 ? -6.037 -4.819 -2.798 1.00 94.69 93 MET A C 1
ATOM 772 O O . MET A 1 93 ? -5.371 -5.843 -2.628 1.00 94.69 93 MET A O 1
ATOM 776 N N . LYS A 1 94 ? -6.365 -4.341 -3.994 1.00 95.25 94 LYS A N 1
ATOM 777 C CA . LYS A 1 94 ? -5.796 -4.814 -5.248 1.00 95.25 94 LYS A CA 1
ATOM 778 C C . LYS A 1 94 ? -5.344 -3.609 -6.058 1.00 95.25 94 LYS A C 1
ATOM 780 O O . LYS A 1 94 ? -6.174 -2.835 -6.527 1.00 95.25 94 LYS A O 1
ATOM 785 N N . MET A 1 95 ? -4.035 -3.429 -6.175 1.00 91.56 95 MET A N 1
ATOM 786 C CA . MET A 1 95 ? -3.405 -2.283 -6.819 1.00 91.56 95 MET A CA 1
ATOM 787 C C . MET A 1 95 ? -2.158 -2.717 -7.587 1.00 91.56 95 MET A C 1
ATOM 789 O O . MET A 1 95 ? -1.207 -3.234 -6.995 1.00 91.56 95 MET A O 1
ATOM 793 N N . ASP A 1 96 ? -2.160 -2.422 -8.890 1.00 89.44 96 ASP A N 1
ATOM 794 C CA . ASP A 1 96 ? -1.055 -2.714 -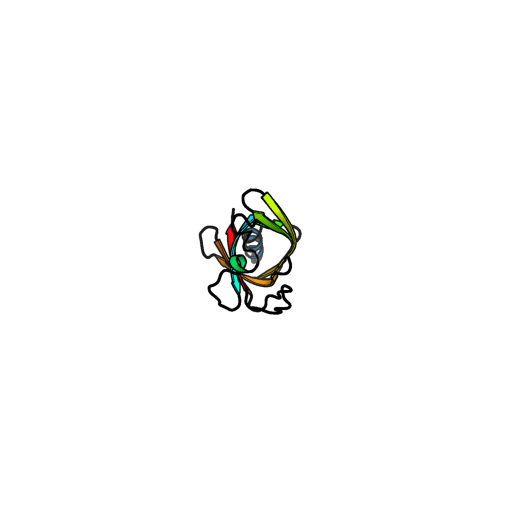9.813 1.00 89.44 96 ASP A CA 1
ATOM 795 C C . ASP A 1 96 ? -0.615 -4.197 -9.772 1.00 89.44 96 ASP A C 1
ATOM 797 O O . ASP A 1 96 ? -1.316 -5.061 -9.246 1.00 89.44 96 ASP A O 1
ATOM 801 N N . ALA A 1 97 ? 0.560 -4.507 -10.316 1.00 88.62 97 ALA A N 1
ATOM 802 C CA . ALA A 1 97 ? 1.146 -5.843 -10.306 1.00 88.62 97 ALA A CA 1
ATOM 803 C C . ALA A 1 97 ? 1.682 -6.287 -8.927 1.00 88.62 97 ALA A C 1
ATOM 805 O O . ALA A 1 97 ? 2.215 -7.392 -8.818 1.00 88.62 97 ALA A O 1
ATOM 806 N N . TYR A 1 98 ? 1.594 -5.443 -7.889 1.00 87.88 98 TYR A N 1
ATOM 807 C CA . TYR A 1 98 ? 2.309 -5.618 -6.616 1.00 87.88 98 TYR A CA 1
ATOM 808 C C . TYR A 1 98 ? 1.412 -5.935 -5.419 1.00 87.88 98 TYR A 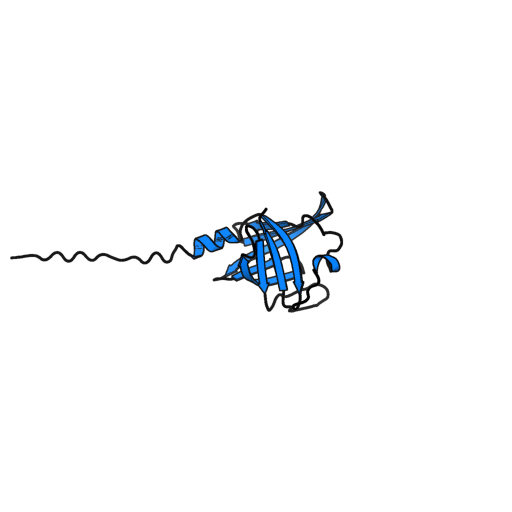C 1
ATOM 810 O O . TYR A 1 98 ? 1.876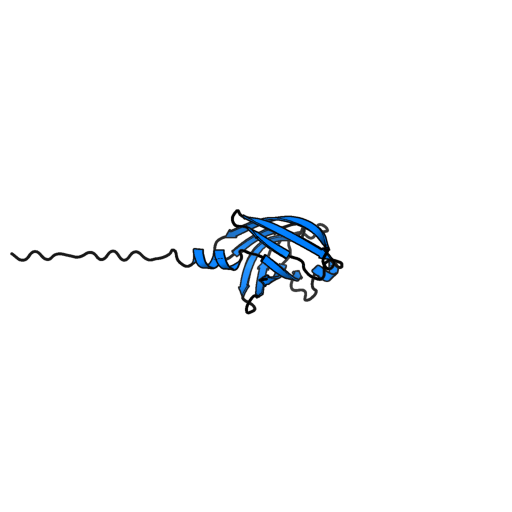 -6.559 -4.465 1.00 87.88 98 TYR A O 1
ATOM 818 N N . ILE A 1 99 ? 0.164 -5.467 -5.417 1.00 91.56 99 ILE A N 1
ATOM 819 C CA . ILE A 1 99 ? -0.725 -5.563 -4.257 1.00 91.56 99 ILE A CA 1
ATOM 820 C C . ILE A 1 99 ? -2.000 -6.278 -4.679 1.00 91.56 99 ILE A C 1
ATOM 822 O O . ILE A 1 99 ? -2.732 -5.801 -5.539 1.00 91.56 99 ILE A O 1
ATOM 826 N N . ASN A 1 100 ? -2.286 -7.406 -4.042 1.00 96.12 100 ASN A N 1
ATOM 827 C CA . ASN A 1 100 ? -3.542 -8.134 -4.153 1.00 96.12 100 ASN A CA 1
ATOM 828 C C . ASN A 1 100 ? -3.686 -9.035 -2.921 1.00 96.12 100 ASN A C 1
ATOM 830 O O . ASN A 1 100 ? -3.167 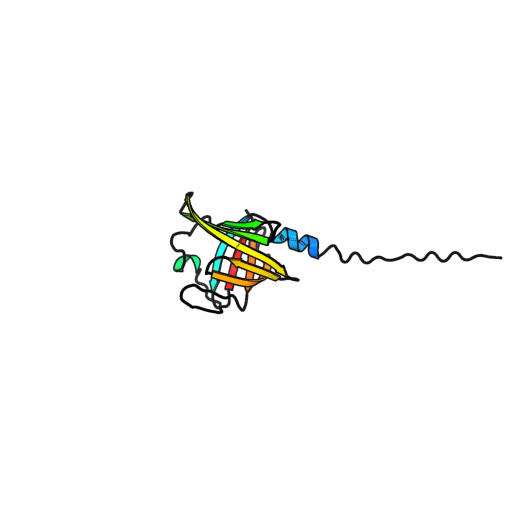-10.153 -2.888 1.00 96.12 100 ASN A O 1
ATOM 834 N N . GLY A 1 101 ? -4.349 -8.531 -1.882 1.00 96.31 101 GLY A N 1
ATOM 835 C CA . GLY A 1 101 ? -4.437 -9.238 -0.609 1.00 96.31 101 GLY A CA 1
ATOM 836 C C . GLY A 1 101 ? -5.324 -8.561 0.430 1.00 96.31 101 GLY A C 1
ATOM 837 O O . GLY A 1 101 ? -5.854 -7.467 0.226 1.00 96.31 101 GLY A O 1
ATOM 838 N N . GLU A 1 102 ? -5.486 -9.237 1.568 1.00 96.06 102 GLU A N 1
ATOM 839 C CA . GLU A 1 102 ? -6.178 -8.711 2.746 1.00 96.06 102 GLU A CA 1
ATOM 840 C C . GLU A 1 102 ? -5.174 -8.387 3.849 1.00 96.06 102 GLU A C 1
ATOM 842 O O . GLU A 1 102 ? -4.505 -9.272 4.386 1.00 96.06 102 GLU A O 1
ATOM 847 N N . PHE A 1 103 ? -5.095 -7.110 4.203 1.00 94.81 103 PHE A N 1
ATOM 848 C CA . PHE A 1 103 ? -4.092 -6.570 5.098 1.00 94.81 103 PHE A CA 1
ATOM 849 C C . PHE A 1 103 ? -4.678 -6.304 6.478 1.00 94.81 103 PHE A C 1
ATOM 851 O O . PHE A 1 103 ? -5.687 -5.612 6.642 1.00 94.81 103 PHE A O 1
ATOM 858 N N . GLU A 1 104 ? -4.001 -6.821 7.490 1.00 93.81 104 GLU A N 1
ATOM 859 C CA . GLU A 1 104 ? -4.106 -6.317 8.851 1.00 93.81 104 GLU A CA 1
ATOM 860 C C . GLU A 1 104 ? -3.393 -4.974 8.928 1.00 93.81 104 GLU A C 1
ATOM 862 O O . GLU A 1 104 ? -2.417 -4.741 8.220 1.00 93.81 104 GLU A O 1
ATOM 867 N N . TYR A 1 105 ? -3.883 -4.064 9.761 1.00 90.06 105 TYR A N 1
ATOM 868 C CA . TYR A 1 105 ? -3.287 -2.742 9.883 1.00 90.06 105 TYR A CA 1
ATOM 869 C C . TYR A 1 105 ? -3.117 -2.352 11.341 1.00 90.06 105 TYR A C 1
ATOM 871 O O . TYR A 1 105 ? -4.015 -2.504 12.170 1.00 90.06 105 TYR A O 1
ATOM 879 N N . GLN A 1 106 ? -1.954 -1.792 11.648 1.00 89.56 106 GLN A N 1
ATOM 880 C CA . GLN A 1 106 ? -1.620 -1.297 12.971 1.00 89.56 106 GLN A CA 1
ATOM 881 C C . GLN A 1 106 ? -1.059 0.111 12.859 1.00 89.56 106 GLN A C 1
ATOM 883 O O . GLN A 1 106 ? -0.203 0.402 12.029 1.00 89.56 106 GLN A O 1
ATOM 888 N N . ARG A 1 107 ? -1.519 1.000 13.738 1.00 88.12 107 ARG A N 1
ATOM 889 C CA . ARG A 1 107 ? -0.922 2.326 13.869 1.00 88.12 107 ARG A CA 1
ATOM 890 C C . ARG A 1 107 ? 0.480 2.189 14.466 1.00 88.12 107 ARG A C 1
ATOM 892 O O . ARG A 1 107 ? 0.610 1.764 15.612 1.00 88.12 107 ARG A O 1
ATOM 899 N N . SER A 1 108 ? 1.498 2.580 13.709 1.00 86.94 108 SER A N 1
ATOM 900 C CA . SER A 1 108 ? 2.912 2.551 14.108 1.00 86.94 108 SER A CA 1
ATOM 901 C C . SER A 1 108 ? 3.445 3.933 14.507 1.00 86.94 108 SER A C 1
ATOM 903 O O . SER A 1 108 ? 4.449 4.027 15.207 1.00 86.94 108 SER A O 1
ATOM 905 N N . GLY A 1 109 ? 2.729 5.013 14.164 1.00 85.69 109 GLY A N 1
ATOM 906 C CA . GLY A 1 109 ? 3.098 6.382 14.533 1.00 85.69 109 GLY A CA 1
ATOM 907 C C . GLY A 1 109 ? 1.919 7.359 14.584 1.00 85.69 109 GLY A C 1
ATOM 908 O O . GLY A 1 109 ? 0.744 6.989 14.516 1.00 85.69 109 GLY A O 1
ATOM 909 N N . LYS A 1 110 ? 2.202 8.666 14.700 1.00 85.44 110 LYS A N 1
ATOM 910 C CA . LYS A 1 110 ? 1.140 9.693 14.792 1.00 85.44 110 LYS A CA 1
ATOM 911 C C . LYS A 1 110 ? 0.267 9.734 13.533 1.00 85.44 110 LYS A C 1
ATOM 913 O O . LYS A 1 110 ? -0.946 9.891 13.662 1.00 85.44 110 LYS A O 1
ATOM 918 N N . LYS A 1 111 ? 0.868 9.574 12.356 1.00 89.62 111 LYS A N 1
ATOM 919 C CA . LYS A 1 111 ? 0.194 9.526 11.050 1.00 89.62 111 LYS A CA 1
ATOM 920 C C . LYS A 1 111 ? 0.568 8.270 10.251 1.00 89.62 111 LYS A C 1
ATOM 922 O O . LYS A 1 111 ? 0.278 8.208 9.068 1.00 89.62 111 LYS A O 1
ATOM 927 N N . GLU A 1 112 ? 1.217 7.299 10.883 1.00 91.00 112 GLU A N 1
ATOM 928 C CA . GLU A 1 112 ? 1.807 6.144 10.202 1.00 91.00 112 GLU A CA 1
ATOM 929 C C . GLU A 1 112 ? 1.082 4.858 10.575 1.00 91.00 112 GLU A C 1
ATOM 931 O O . GLU A 1 112 ? 0.708 4.658 11.740 1.00 91.00 112 GLU A O 1
ATOM 936 N N . TYR A 1 113 ? 0.889 4.013 9.567 1.00 91.31 113 TYR A N 1
ATOM 937 C CA . TYR A 1 113 ? 0.315 2.683 9.688 1.00 91.31 113 TYR A CA 1
ATOM 938 C C . TYR A 1 113 ? 1.228 1.675 9.015 1.00 91.31 113 TYR A C 1
ATOM 940 O O . TYR A 1 113 ? 1.769 1.924 7.940 1.00 91.31 113 TYR A O 1
ATOM 948 N N . THR A 1 114 ? 1.346 0.521 9.653 1.00 92.56 114 THR A N 1
ATOM 949 C CA . 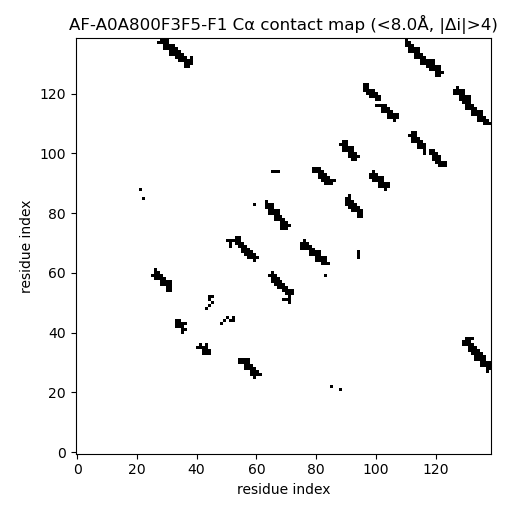THR A 1 114 ? 1.924 -0.677 9.065 1.00 92.56 114 THR A CA 1
ATOM 950 C C . THR A 1 114 ? 0.776 -1.576 8.639 1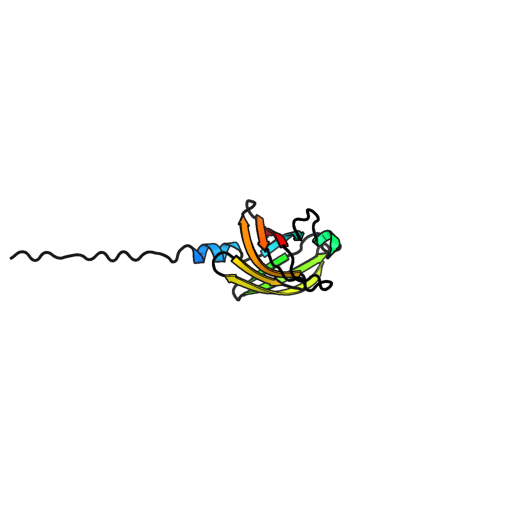.00 92.56 114 THR A C 1
ATOM 952 O O . THR A 1 114 ? -0.064 -1.938 9.464 1.00 92.56 114 THR A O 1
ATOM 955 N N . LEU A 1 115 ? 0.731 -1.896 7.352 1.00 93.44 115 LEU A N 1
ATOM 956 C CA . LEU A 1 115 ? -0.166 -2.864 6.742 1.00 93.44 115 LEU A CA 1
ATOM 957 C C . LEU A 1 115 ? 0.596 -4.177 6.573 1.00 93.44 115 LEU A C 1
ATOM 959 O O . LEU A 1 115 ? 1.743 -4.163 6.134 1.00 93.44 115 LEU A O 1
ATOM 963 N N . PHE A 1 116 ? -0.028 -5.296 6.908 1.00 95.19 116 PHE A N 1
ATOM 964 C CA . PHE A 1 116 ? 0.591 -6.613 6.888 1.00 95.19 116 PHE A CA 1
ATOM 965 C C . PHE A 1 116 ? -0.340 -7.644 6.253 1.00 95.19 116 PHE A C 1
ATOM 967 O O . PHE A 1 116 ? -1.502 -7.750 6.643 1.00 95.19 116 PHE A O 1
ATOM 974 N N . CYS A 1 117 ? 0.165 -8.405 5.286 1.00 96.31 117 CYS A N 1
ATOM 975 C CA . CYS A 1 117 ? -0.568 -9.464 4.606 1.00 96.31 117 CYS A CA 1
ATOM 976 C C . CYS A 1 117 ? 0.306 -10.714 4.476 1.00 96.31 117 CYS A C 1
ATOM 978 O O . CYS A 1 117 ? 1.330 -10.677 3.801 1.00 96.31 117 CYS A O 1
ATOM 980 N N . ASP A 1 118 ? -0.131 -11.829 5.061 1.00 95.62 118 ASP A N 1
ATOM 981 C CA . ASP A 1 118 ? 0.567 -13.124 4.977 1.00 95.62 118 ASP A CA 1
ATOM 982 C C . ASP A 1 118 ? 0.536 -13.749 3.572 1.00 95.62 118 ASP A C 1
ATOM 984 O O . ASP A 1 118 ? 1.298 -14.665 3.269 1.00 95.62 118 ASP A O 1
ATOM 988 N N . SER A 1 119 ? -0.401 -13.318 2.724 1.00 96.50 119 SER A N 1
ATOM 989 C CA . SER A 1 119 ? -0.660 -13.929 1.419 1.00 96.50 119 SER A CA 1
ATOM 990 C C . SER A 1 119 ? -1.113 -12.873 0.415 1.00 96.50 119 SER A C 1
ATOM 992 O O . SER A 1 119 ? -2.270 -12.819 -0.000 1.00 96.50 119 SER A O 1
ATOM 994 N N . ASN A 1 120 ? -0.180 -12.000 0.048 1.00 96.44 120 ASN A N 1
ATOM 995 C CA . ASN A 1 120 ? -0.355 -11.034 -1.023 1.00 96.44 120 ASN A CA 1
ATOM 996 C C . ASN A 1 120 ? 0.095 -11.652 -2.349 1.00 96.44 120 ASN A C 1
ATOM 998 O O . ASN A 1 120 ? 1.210 -12.160 -2.446 1.00 96.44 120 ASN A O 1
ATOM 1002 N N . TYR A 1 121 ? -0.742 -11.588 -3.377 1.00 96.00 121 TYR A N 1
ATOM 1003 C CA . TYR A 1 121 ? -0.384 -12.058 -4.710 1.00 96.00 121 TYR A CA 1
ATOM 1004 C C . TYR A 1 121 ? 0.338 -10.964 -5.505 1.00 96.00 121 TYR A C 1
ATOM 1006 O O . TYR A 1 121 ? -0.173 -9.853 -5.646 1.00 96.00 121 TYR A O 1
ATOM 1014 N N . VAL A 1 122 ? 1.518 -11.288 -6.033 1.00 91.75 122 VAL A N 1
ATOM 1015 C CA . VAL A 1 122 ? 2.340 -10.402 -6.861 1.00 91.75 122 VAL A CA 1
ATOM 1016 C C . VAL A 1 122 ? 2.468 -10.989 -8.264 1.00 91.75 122 VAL A C 1
ATOM 1018 O O . VAL A 1 122 ? 2.989 -12.089 -8.445 1.00 91.75 122 VAL A O 1
ATOM 1021 N N . GLU A 1 123 ? 2.003 -10.232 -9.256 1.00 90.38 123 GLU A N 1
ATOM 1022 C CA . GLU A 1 123 ? 2.077 -10.591 -10.679 1.00 90.38 123 GLU A CA 1
ATOM 1023 C C . GLU A 1 123 ? 3.469 -10.329 -11.263 1.00 90.38 123 GLU A C 1
ATOM 1025 O O . GLU A 1 123 ? 3.903 -11.009 -12.192 1.00 90.38 123 GLU A O 1
ATOM 1030 N N . LEU A 1 124 ? 4.198 -9.357 -10.708 1.00 83.62 124 LEU A N 1
ATOM 1031 C CA . LEU A 1 124 ? 5.536 -9.010 -11.170 1.00 83.62 124 LEU A CA 1
ATOM 1032 C C . LEU A 1 124 ? 6.470 -10.233 -11.123 1.00 83.62 124 LEU A C 1
ATOM 1034 O O . LEU A 1 124 ? 6.654 -10.836 -10.067 1.00 83.62 124 LEU A O 1
ATOM 1038 N N . TYR A 1 125 ? 7.093 -10.555 -12.261 1.00 84.94 125 TYR A N 1
ATOM 1039 C CA . TYR A 1 125 ? 8.024 -11.682 -12.426 1.00 84.94 125 TYR A CA 1
ATOM 1040 C C . TYR A 1 125 ? 7.465 -13.048 -11.993 1.00 84.94 125 TYR A C 1
ATOM 1042 O O . TYR A 1 125 ? 8.240 -13.908 -11.578 1.00 84.94 125 TYR A O 1
ATOM 1050 N N . ASP A 1 126 ?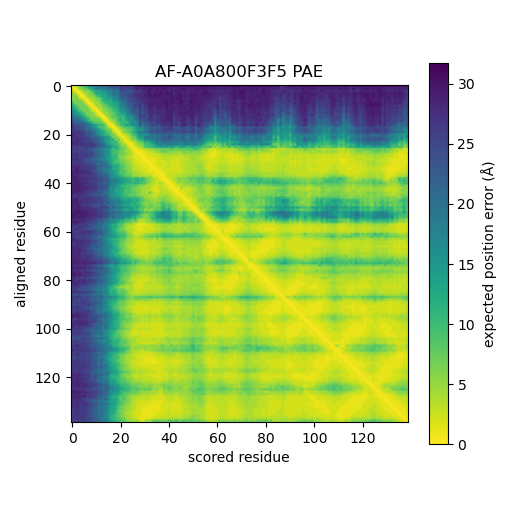 6.143 -13.243 -12.062 1.00 86.06 126 ASP A N 1
ATOM 1051 C CA . ASP A 1 126 ? 5.477 -14.485 -11.649 1.00 86.06 126 ASP A CA 1
ATOM 1052 C C . ASP A 1 126 ? 5.834 -14.912 -10.208 1.00 86.06 126 ASP A C 1
ATOM 1054 O O . ASP A 1 126 ? 5.923 -16.100 -9.893 1.00 86.06 126 ASP A O 1
ATOM 1058 N N . MET A 1 127 ? 6.057 -13.938 -9.313 1.00 86.88 127 MET A N 1
ATOM 1059 C CA . MET A 1 127 ? 6.452 -14.213 -7.925 1.00 86.88 127 MET A CA 1
ATOM 1060 C C . MET A 1 127 ? 5.368 -14.955 -7.133 1.00 86.88 127 MET A C 1
ATOM 1062 O O . MET A 1 127 ? 5.691 -15.716 -6.220 1.00 86.88 127 MET A O 1
ATOM 1066 N N . GLY A 1 128 ? 4.092 -14.764 -7.477 1.00 93.56 128 GLY A N 1
ATOM 1067 C CA . GLY A 1 128 ? 2.981 -15.449 -6.827 1.00 93.56 128 GLY A CA 1
ATOM 1068 C C . GLY A 1 128 ? 2.708 -14.912 -5.422 1.00 93.56 128 GLY A C 1
ATOM 1069 O O . GLY A 1 128 ? 2.738 -13.705 -5.192 1.00 93.56 128 GLY A O 1
ATOM 1070 N N . TYR A 1 129 ? 2.376 -15.798 -4.480 1.00 95.69 129 TYR A N 1
ATOM 1071 C CA . TYR A 1 129 ? 2.011 -15.400 -3.118 1.00 95.69 129 TYR A CA 1
ATOM 1072 C C . TYR A 1 129 ? 3.241 -15.135 -2.248 1.00 95.69 129 TYR A C 1
ATOM 1074 O O . TYR A 1 129 ? 4.098 -16.005 -2.095 1.00 95.69 129 TYR A O 1
ATOM 1082 N N . VAL A 1 130 ? 3.280 -13.957 -1.629 1.00 93.81 130 VAL A N 1
ATOM 1083 C CA . VAL A 1 130 ? 4.331 -13.523 -0.702 1.00 93.81 130 VAL A CA 1
ATOM 1084 C C . VAL A 1 130 ? 3.724 -12.914 0.556 1.00 93.81 130 VAL A C 1
ATOM 1086 O O . VAL A 1 130 ? 2.610 -12.384 0.534 1.00 93.81 130 VAL A O 1
ATOM 1089 N N . GLU A 1 131 ? 4.486 -12.931 1.644 1.00 95.50 131 GLU A N 1
ATOM 1090 C CA . GLU A 1 131 ? 4.200 -12.056 2.779 1.00 95.50 131 GLU A CA 1
ATOM 1091 C C . GLU A 1 131 ? 4.579 -10.623 2.388 1.00 95.50 131 GLU A C 1
ATOM 1093 O O . GLU A 1 131 ? 5.672 -10.393 1.861 1.00 95.50 131 GLU A O 1
ATOM 1098 N N . LEU A 1 132 ? 3.694 -9.660 2.642 1.00 94.25 132 LEU A N 1
ATOM 1099 C CA . LEU A 1 132 ? 3.908 -8.254 2.323 1.00 94.25 132 LEU A CA 1
ATOM 1100 C C . LEU A 1 132 ? 3.653 -7.371 3.543 1.00 94.25 132 LEU A C 1
ATOM 1102 O O . LEU A 1 132 ? 2.581 -7.406 4.147 1.00 94.25 132 LEU A O 1
ATOM 1106 N N . MET A 1 133 ? 4.620 -6.512 3.847 1.00 93.94 133 MET A N 1
ATOM 1107 C CA . MET A 1 133 ? 4.482 -5.430 4.811 1.00 93.94 133 MET A CA 1
ATOM 1108 C C . MET A 1 133 ? 4.620 -4.088 4.095 1.00 93.94 133 MET A C 1
ATOM 1110 O O . MET A 1 133 ? 5.597 -3.858 3.388 1.00 93.94 133 MET A O 1
ATOM 1114 N N . VAL A 1 134 ? 3.658 -3.190 4.293 1.00 91.19 134 VAL A N 1
ATOM 1115 C CA . VAL A 1 134 ? 3.653 -1.848 3.702 1.00 91.19 134 VAL A CA 1
ATOM 1116 C C . VAL A 1 134 ? 3.547 -0.816 4.811 1.00 91.19 134 VAL A C 1
ATOM 1118 O O . VAL A 1 134 ? 2.639 -0.877 5.635 1.00 91.19 134 VAL A O 1
ATOM 1121 N N . VAL A 1 135 ? 4.452 0.157 4.835 1.00 91.12 135 VAL A N 1
ATOM 1122 C CA . VAL A 1 135 ? 4.352 1.302 5.745 1.00 91.12 135 VAL A CA 1
ATOM 1123 C C . VAL A 1 135 ? 3.819 2.493 4.967 1.00 91.12 135 VAL A C 1
ATOM 1125 O O . VAL A 1 135 ? 4.429 2.916 3.987 1.00 91.12 135 VAL A O 1
ATOM 1128 N N . ILE A 1 136 ? 2.696 3.048 5.420 1.00 90.81 136 ILE A N 1
ATOM 1129 C CA . ILE A 1 136 ? 2.065 4.231 4.831 1.00 90.81 136 ILE A CA 1
ATOM 1130 C C . ILE A 1 136 ? 1.965 5.366 5.844 1.00 90.81 136 ILE A C 1
ATOM 1132 O O . ILE A 1 136 ? 1.779 5.144 7.044 1.00 90.81 136 ILE A O 1
ATOM 1136 N N . LYS A 1 137 ? 2.050 6.602 5.354 1.00 91.44 137 LYS A N 1
ATOM 1137 C CA . LYS A 1 137 ? 1.963 7.819 6.160 1.00 91.44 137 LYS A CA 1
ATOM 1138 C C . LYS A 1 137 ? 0.899 8.754 5.608 1.00 91.44 137 LYS A C 1
ATOM 1140 O O . LYS A 1 137 ? 0.947 9.126 4.446 1.00 91.44 137 LYS A O 1
ATOM 1145 N N . LYS A 1 13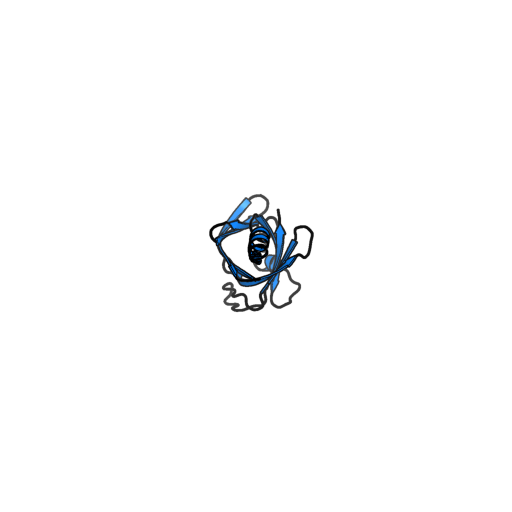8 ? -0.043 9.168 6.454 1.00 90.12 138 LYS A N 1
ATOM 1146 C CA . LYS A 1 138 ? -1.101 10.107 6.070 1.00 90.12 138 LYS A CA 1
ATOM 1147 C C . LYS A 1 138 ? -0.500 11.474 5.752 1.00 90.12 138 LYS A C 1
ATOM 1149 O O . LYS A 1 138 ? 0.292 11.975 6.563 1.00 90.12 138 LYS A O 1
ATOM 1154 N N . ILE A 1 139 ? -0.901 12.067 4.632 1.00 87.06 139 ILE A N 1
ATOM 1155 C CA . ILE A 1 139 ? -0.511 13.428 4.236 1.00 87.06 139 ILE A CA 1
ATOM 1156 C C . ILE A 1 139 ? -1.320 14.436 5.071 1.00 87.06 139 ILE A C 1
ATOM 1158 O O . ILE A 1 139 ? -2.550 14.268 5.213 1.00 87.06 139 ILE A O 1
#

Foldseek 3Di:
DDDDDDDDDPPDPCPPPPVVVLVVLPAAKKDWQFKDWQPDPDGCCCVVVVQQNPDWMWHQDPVQKIKTFGDRVVDTDDMWIWGWDDDPQWIATDIDQQFGFTWHWDDPDPFKIKTWGQFGQGNVPRPGTITMIIMIGHD

Sequence (139 aa):
MNKLFFIFIIFIPFLGCKKIKENFLIKGDWEVKSINMNGGSQNMMDLALPYYKEGNGVYFYDDGLAKGEYHTHDTLNYEVYGEWEIRKSKVFMKMDAYINGEFEYQRSGKKEYTLFCDSNYVELYDMGYVELMVVIKKI

Nearest PDB structures (foldseek):
  8f0y-assembly1_A  TM=6.618E-01  e=1.292E-03  Diploptera punctata
  5epq-assembly1_A  TM=6.682E-01  e=1.609E-03  Diploptera punctata
  4nyr-assembly1_A  TM=6.715E-01  e=4.831E-03  Diploptera punctata
  8f0v-assembly1_A  TM=6.439E-01  e=9.869E-03  Diploptera punctata
  2fwv-assembly1_A  TM=4.031E-01  e=7.966E-02  Mycobacterium tuberculosis H37Rv

Secondary structure (DSSP, 8-state):
--------------GGGTHHHHHHHH-EEEEEEEEEETT-SS-HHHHH-TT--S--EEEE-TTSEEEEEEEETTEEEEEEEEEEEEETTEEEEEETTTEEEEEEEEE-SSSEEEEEEEEEEE-GGG-EEEEEEEEEEE-